Protein AF-A0A2R7Y373-F1 (afdb_monomer_lite)

Organism: NCBI:txid1980982

Radius of gyration: 17.36 Å; chains: 1; bounding box: 40×14×56 Å

Structure (mmCIF, N/CA/C/O backbone):
data_AF-A0A2R7Y373-F1
#
_entry.id   AF-A0A2R7Y373-F1
#
loop_
_atom_site.group_PDB
_atom_site.id
_atom_site.type_symbol
_atom_site.label_atom_id
_atom_site.label_alt_id
_atom_site.label_comp_id
_atom_site.label_asym_id
_atom_site.label_entity_id
_atom_site.label_seq_id
_atom_site.pdbx_PDB_ins_code
_atom_site.Cartn_x
_atom_site.Cartn_y
_atom_site.Cartn_z
_atom_site.occupancy
_atom_site.B_iso_or_equiv
_atom_site.auth_seq_id
_atom_site.auth_comp_id
_atom_site.auth_asym_id
_atom_site.auth_atom_id
_atom_site.pdbx_PDB_model_num
ATOM 1 N N . MET A 1 1 ? 20.616 -4.329 -12.281 1.00 56.66 1 MET A N 1
ATOM 2 C CA . MET A 1 1 ? 19.260 -3.946 -12.746 1.00 56.66 1 MET A CA 1
ATOM 3 C C . MET A 1 1 ? 19.243 -2.455 -13.029 1.00 56.66 1 MET A C 1
ATOM 5 O O . MET A 1 1 ? 19.879 -1.711 -12.297 1.00 56.66 1 MET A O 1
ATOM 9 N N . ARG A 1 2 ? 18.572 -2.011 -14.097 1.00 72.31 2 ARG A N 1
ATOM 10 C CA . ARG A 1 2 ? 18.432 -0.576 -14.387 1.00 72.31 2 ARG A CA 1
ATOM 11 C C . ARG A 1 2 ? 17.629 0.088 -13.263 1.00 72.31 2 ARG A C 1
ATOM 13 O O . ARG A 1 2 ? 16.603 -0.467 -12.872 1.00 72.31 2 ARG A O 1
ATOM 20 N N . LEU A 1 3 ? 18.097 1.237 -12.768 1.00 83.06 3 LEU A N 1
ATOM 21 C CA . LEU A 1 3 ? 17.569 1.929 -11.583 1.00 83.06 3 LEU A CA 1
ATOM 22 C C . LEU A 1 3 ? 16.033 2.051 -11.594 1.00 83.06 3 LEU A C 1
ATOM 24 O O . LEU A 1 3 ? 15.394 1.731 -10.600 1.00 83.06 3 LEU A O 1
ATOM 28 N N . GLY A 1 4 ? 15.436 2.379 -12.747 1.00 82.38 4 GLY A N 1
ATOM 29 C CA . GLY A 1 4 ? 13.977 2.491 -12.895 1.00 82.38 4 GLY A CA 1
ATOM 30 C C . GLY A 1 4 ? 13.201 1.189 -12.659 1.00 82.38 4 GLY A C 1
ATOM 31 O O . GLY A 1 4 ? 12.135 1.218 -12.057 1.00 82.38 4 GLY A O 1
ATOM 32 N N . LYS A 1 5 ? 13.749 0.027 -13.043 1.00 86.31 5 LYS A N 1
ATOM 33 C CA . LYS A 1 5 ? 13.102 -1.270 -12.774 1.00 86.31 5 LYS A CA 1
ATOM 34 C C . LYS A 1 5 ? 13.199 -1.657 -11.302 1.00 86.31 5 LYS A C 1
ATOM 36 O O . LYS A 1 5 ? 12.233 -2.157 -10.741 1.00 86.31 5 LYS A O 1
ATOM 41 N N . ALA A 1 6 ? 14.354 -1.423 -10.677 1.00 89.94 6 ALA A N 1
ATOM 42 C CA . ALA A 1 6 ? 14.520 -1.670 -9.245 1.00 89.94 6 ALA A CA 1
ATOM 43 C C . ALA A 1 6 ? 1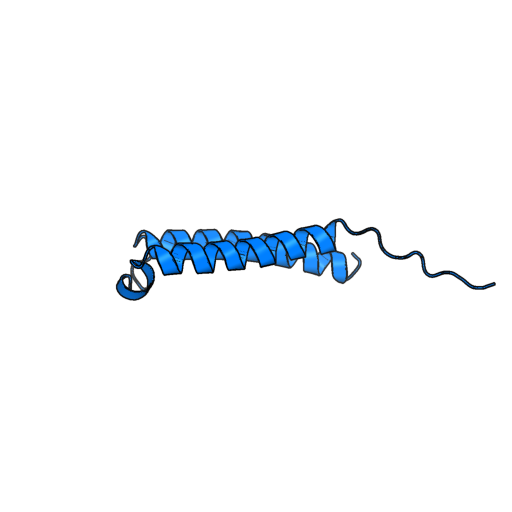3.587 -0.769 -8.420 1.00 89.94 6 ALA A C 1
ATOM 45 O O . ALA A 1 6 ? 12.935 -1.244 -7.495 1.00 89.94 6 ALA A O 1
ATOM 46 N N . PHE A 1 7 ? 13.461 0.500 -8.813 1.00 91.44 7 PHE A N 1
ATOM 47 C CA . PHE A 1 7 ? 12.549 1.446 -8.181 1.00 91.44 7 PHE A CA 1
ATOM 48 C C . PHE A 1 7 ? 11.076 1.065 -8.390 1.00 91.44 7 PHE A C 1
ATOM 50 O O . PHE A 1 7 ? 10.307 1.077 -7.436 1.00 91.44 7 PHE A O 1
ATOM 57 N N . GLY A 1 8 ? 10.693 0.634 -9.597 1.00 90.69 8 GLY A N 1
ATOM 58 C CA . GLY A 1 8 ? 9.342 0.132 -9.863 1.00 90.69 8 GLY A CA 1
ATOM 59 C C . GLY A 1 8 ? 8.973 -1.075 -8.994 1.00 90.69 8 GLY A C 1
ATOM 60 O O . GLY A 1 8 ? 7.900 -1.098 -8.393 1.00 90.69 8 GLY A O 1
ATOM 61 N N . LEU A 1 9 ? 9.894 -2.035 -8.846 1.00 93.31 9 LEU A N 1
ATOM 62 C CA . LEU A 1 9 ? 9.713 -3.185 -7.953 1.00 93.31 9 LEU A CA 1
ATOM 63 C C . LEU A 1 9 ? 9.599 -2.758 -6.480 1.00 93.31 9 LEU A C 1
ATOM 65 O O . LEU A 1 9 ? 8.750 -3.269 -5.754 1.00 93.31 9 LEU A O 1
ATOM 69 N N . PHE A 1 10 ? 10.427 -1.807 -6.043 1.00 94.56 10 PHE A N 1
ATOM 70 C CA . PHE A 1 10 ? 10.356 -1.250 -4.694 1.00 94.56 10 PHE A CA 1
ATOM 71 C C . PHE A 1 10 ? 8.995 -0.600 -4.419 1.00 94.56 10 PHE A C 1
ATOM 73 O O . PHE A 1 10 ? 8.390 -0.888 -3.391 1.00 94.56 10 PHE A O 1
ATOM 80 N N . LEU A 1 11 ? 8.478 0.213 -5.347 1.00 93.88 11 LEU A N 1
ATOM 81 C CA . LEU A 1 11 ? 7.166 0.852 -5.208 1.00 93.88 11 LEU A CA 1
ATOM 82 C C . LEU A 1 11 ? 6.027 -0.167 -5.119 1.00 93.88 11 LEU A C 1
ATOM 84 O O . LEU A 1 11 ? 5.130 -0.001 -4.293 1.00 93.88 11 LEU A O 1
ATOM 88 N N . MET A 1 12 ? 6.073 -1.240 -5.918 1.00 94.94 12 MET A N 1
ATOM 89 C CA . MET A 1 12 ? 5.100 -2.329 -5.797 1.00 94.94 12 MET A CA 1
ATOM 90 C C . MET A 1 12 ? 5.123 -2.934 -4.393 1.00 94.94 12 MET A C 1
ATOM 92 O O . MET A 1 12 ? 4.085 -2.991 -3.735 1.00 94.94 12 MET A O 1
ATOM 96 N N . LEU A 1 13 ? 6.300 -3.361 -3.926 1.00 95.81 13 LEU A N 1
ATOM 97 C CA . LEU A 1 13 ? 6.446 -4.015 -2.625 1.00 95.81 13 LEU A CA 1
ATOM 98 C C . LEU A 1 13 ? 6.036 -3.081 -1.484 1.00 95.81 13 LEU A C 1
ATOM 100 O O . LEU A 1 13 ? 5.269 -3.482 -0.612 1.00 95.81 13 LEU A O 1
ATOM 104 N N . ALA A 1 14 ? 6.478 -1.824 -1.529 1.00 94.50 14 ALA A N 1
ATOM 105 C CA . ALA A 1 14 ? 6.097 -0.808 -0.559 1.00 94.50 14 ALA A CA 1
ATOM 106 C C . ALA A 1 14 ? 4.577 -0.604 -0.528 1.00 94.50 14 ALA A C 1
ATOM 108 O O . ALA A 1 14 ? 4.002 -0.556 0.556 1.00 94.50 14 ALA A O 1
ATOM 109 N N . SER A 1 15 ? 3.910 -0.555 -1.688 1.00 94.50 15 SER A N 1
ATOM 110 C CA . SER A 1 15 ? 2.451 -0.397 -1.739 1.00 94.50 15 SER A CA 1
ATOM 111 C C . SER A 1 15 ? 1.713 -1.554 -1.063 1.00 94.50 15 SER A C 1
ATOM 113 O O . SER A 1 15 ? 0.780 -1.315 -0.299 1.00 94.50 15 SER A O 1
ATOM 115 N N . VAL A 1 16 ? 2.158 -2.797 -1.275 1.00 94.38 16 VAL A N 1
ATOM 116 C CA . VAL A 1 16 ? 1.539 -3.995 -0.689 1.00 94.38 16 VAL A CA 1
ATOM 117 C C . VAL A 1 16 ? 1.760 -4.031 0.822 1.00 94.38 16 VAL A C 1
ATOM 119 O O . VAL A 1 16 ? 0.817 -4.274 1.579 1.00 94.38 16 VAL A O 1
ATOM 122 N N . ILE A 1 17 ? 2.984 -3.740 1.270 1.00 95.69 17 ILE A N 1
ATOM 123 C CA . ILE A 1 17 ? 3.337 -3.702 2.694 1.00 95.69 17 ILE A CA 1
ATOM 124 C C . ILE A 1 17 ? 2.523 -2.620 3.410 1.00 95.69 17 ILE A C 1
ATOM 126 O O . ILE A 1 17 ? 1.885 -2.908 4.421 1.00 95.69 17 ILE A O 1
ATOM 130 N N . LEU A 1 18 ? 2.490 -1.399 2.869 1.00 93.38 18 LEU A N 1
ATOM 131 C CA . LEU A 1 18 ? 1.756 -0.280 3.463 1.00 93.38 18 LEU A CA 1
ATOM 132 C C . LEU A 1 18 ? 0.243 -0.508 3.455 1.00 93.38 18 LEU A C 1
ATOM 134 O O . LEU A 1 18 ? -0.418 -0.205 4.442 1.00 93.38 18 LEU A O 1
ATOM 138 N N . THR A 1 19 ? -0.299 -1.096 2.387 1.00 93.19 19 THR A N 1
ATOM 139 C CA . THR A 1 19 ? -1.715 -1.485 2.313 1.00 93.19 19 THR A CA 1
ATOM 140 C C . THR A 1 19 ? -2.070 -2.487 3.405 1.00 93.19 19 THR A C 1
ATOM 142 O O . THR A 1 19 ? -3.047 -2.297 4.126 1.00 93.19 19 THR A O 1
ATOM 145 N N . THR A 1 20 ? -1.251 -3.528 3.566 1.00 93.56 20 THR A N 1
ATOM 146 C CA . THR A 1 20 ? -1.460 -4.560 4.591 1.00 93.56 20 THR A CA 1
ATOM 147 C C . THR A 1 20 ? -1.354 -3.965 5.993 1.00 93.56 20 THR A C 1
ATOM 149 O O . THR A 1 20 ? -2.205 -4.225 6.841 1.00 93.56 20 THR A O 1
ATOM 152 N N . PHE A 1 21 ? -0.349 -3.118 6.225 1.00 91.69 21 PHE A N 1
ATOM 153 C CA . PHE A 1 21 ? -0.152 -2.426 7.495 1.00 91.69 21 PHE A CA 1
ATOM 154 C C . PHE A 1 21 ? -1.330 -1.506 7.837 1.00 91.69 21 PHE A C 1
ATOM 156 O O . PHE A 1 21 ? -1.847 -1.555 8.950 1.00 91.69 21 PHE A O 1
ATOM 163 N N . TYR A 1 22 ? -1.796 -0.707 6.874 1.00 88.94 22 TYR A N 1
ATOM 164 C CA . TYR A 1 22 ? -2.912 0.214 7.077 1.00 88.94 22 TYR A CA 1
ATOM 165 C C . TYR A 1 22 ? -4.235 -0.527 7.299 1.00 88.94 22 TYR A C 1
ATOM 167 O O . TYR A 1 22 ? -5.014 -0.138 8.163 1.00 88.94 22 TYR A O 1
ATOM 175 N N . ALA A 1 23 ? -4.476 -1.629 6.583 1.00 89.44 23 ALA A N 1
ATOM 176 C CA . ALA A 1 23 ? -5.635 -2.483 6.829 1.00 89.44 23 ALA A CA 1
ATOM 177 C C . ALA A 1 23 ? -5.580 -3.122 8.227 1.00 89.44 23 ALA A C 1
ATOM 179 O O . ALA A 1 23 ? -6.573 -3.102 8.950 1.00 89.44 23 ALA A O 1
ATOM 180 N N . ALA A 1 24 ? -4.419 -3.638 8.646 1.00 90.00 24 ALA A N 1
ATOM 181 C CA . ALA A 1 24 ? -4.239 -4.186 9.990 1.00 90.00 24 ALA A CA 1
ATOM 182 C C . ALA A 1 24 ? -4.466 -3.126 11.079 1.00 90.00 24 ALA A C 1
ATOM 184 O O . ALA A 1 24 ? -5.112 -3.410 12.089 1.00 90.00 24 ALA A O 1
ATOM 185 N N . TRP A 1 25 ? -3.996 -1.896 10.854 1.00 87.06 25 TRP A N 1
ATOM 186 C CA . TRP A 1 25 ? -4.288 -0.765 11.731 1.00 87.06 25 TRP A CA 1
ATOM 187 C C . TRP A 1 25 ? -5.789 -0.444 11.774 1.00 87.06 25 TRP A C 1
ATOM 189 O O . TRP A 1 25 ? -6.347 -0.326 12.862 1.00 87.06 25 TRP A O 1
ATOM 199 N N . PHE A 1 26 ? -6.461 -0.385 10.619 1.00 85.94 26 PHE A N 1
ATOM 200 C CA . PHE A 1 26 ? -7.902 -0.126 10.519 1.00 85.94 26 PHE A CA 1
ATOM 201 C C . PHE A 1 26 ? -8.746 -1.137 11.304 1.00 85.94 26 PHE A C 1
ATOM 203 O O . PHE A 1 26 ? -9.687 -0.754 11.994 1.00 85.94 26 PHE A O 1
ATOM 210 N N . PHE A 1 27 ? -8.395 -2.424 11.245 1.00 86.25 27 PHE A N 1
ATOM 211 C CA . PHE A 1 27 ? -9.084 -3.473 12.005 1.00 86.25 27 PHE A CA 1
ATOM 212 C C . PHE A 1 27 ? -8.714 -3.507 13.497 1.00 86.25 27 PHE A C 1
ATOM 214 O O . PHE A 1 27 ? -9.191 -4.380 14.219 1.00 86.25 27 PHE A O 1
ATOM 221 N N . GLY A 1 28 ? -7.867 -2.589 13.973 1.00 82.56 28 GLY A N 1
ATOM 222 C CA . GLY A 1 28 ? -7.439 -2.546 15.371 1.00 82.56 28 GLY A CA 1
ATOM 223 C C . GLY A 1 28 ? -6.516 -3.701 15.766 1.00 82.56 28 GLY A C 1
ATOM 224 O O . GLY A 1 28 ? -6.357 -3.981 16.950 1.00 82.56 28 GLY A O 1
ATOM 225 N N . LEU A 1 29 ? -5.883 -4.371 14.796 1.00 84.62 29 LEU A N 1
ATOM 226 C CA . LEU A 1 29 ? -4.933 -5.462 15.055 1.00 84.62 29 LEU A CA 1
ATOM 227 C C . LEU A 1 29 ? -3.577 -4.948 15.571 1.00 84.62 29 LEU A C 1
ATOM 229 O O . LEU A 1 29 ? -2.722 -5.743 15.956 1.00 84.62 29 LEU A O 1
ATOM 233 N N . ILE A 1 30 ? -3.370 -3.627 15.565 1.00 82.94 30 ILE A N 1
ATOM 234 C CA . ILE A 1 30 ? -2.152 -2.965 16.035 1.00 82.94 30 ILE A CA 1
ATOM 235 C C . ILE A 1 30 ? -2.468 -2.186 17.314 1.00 82.94 30 ILE A C 1
ATOM 237 O O . ILE A 1 30 ? -3.028 -1.094 17.269 1.00 82.94 30 ILE A O 1
ATOM 241 N N . SER A 1 31 ? -2.053 -2.729 18.458 1.00 72.69 31 SER A N 1
ATOM 242 C CA . SER A 1 31 ? -2.397 -2.255 19.810 1.00 72.69 31 SER A CA 1
ATOM 243 C C . SER A 1 31 ? -1.731 -0.937 20.24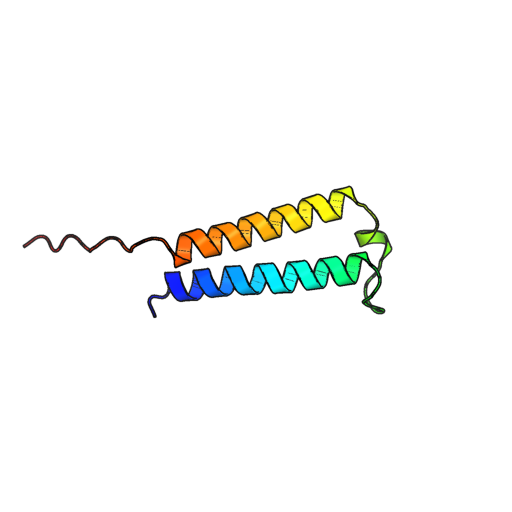6 1.00 72.69 31 SER A C 1
ATOM 245 O O . SER A 1 31 ? -1.890 -0.529 21.391 1.00 72.69 31 SER A O 1
ATOM 247 N N . GLY A 1 32 ? -0.953 -0.291 19.371 1.00 74.94 32 GLY A N 1
ATOM 248 C CA . GLY A 1 32 ? -0.183 0.926 19.672 1.00 74.94 32 GLY A CA 1
ATOM 249 C C . GLY A 1 32 ? -0.502 2.124 18.777 1.00 74.94 32 GLY A C 1
ATOM 250 O O . GLY A 1 32 ? 0.176 3.144 18.872 1.00 74.94 32 GLY A O 1
ATOM 251 N N . LEU A 1 33 ? -1.491 2.006 17.892 1.00 75.44 33 LEU A N 1
ATOM 252 C CA . LEU A 1 33 ? -1.917 3.090 17.015 1.00 75.44 33 LEU A CA 1
ATOM 253 C C . LEU A 1 33 ? -3.357 3.474 17.342 1.00 75.44 33 LEU A C 1
ATOM 255 O O . LEU A 1 33 ? -4.187 2.597 17.554 1.00 75.44 33 LEU A O 1
ATOM 259 N N . ASP A 1 34 ? -3.642 4.775 17.343 1.00 76.44 34 ASP A N 1
ATOM 260 C CA . ASP A 1 34 ? -4.972 5.308 17.636 1.00 76.44 34 ASP A CA 1
ATOM 261 C C . ASP A 1 34 ? -5.994 4.814 16.593 1.00 76.44 34 ASP A C 1
ATOM 263 O O . ASP A 1 34 ? -5.891 5.178 15.414 1.00 76.44 34 ASP A O 1
ATOM 267 N N . PRO A 1 35 ? -6.956 3.958 16.974 1.00 67.81 35 PRO A N 1
ATOM 268 C CA . PRO A 1 35 ? -7.928 3.418 16.038 1.00 67.81 35 PRO A CA 1
ATOM 269 C C . PRO A 1 35 ? -8.910 4.484 15.551 1.00 67.81 35 PRO A C 1
ATOM 271 O O . PRO A 1 35 ? -9.375 4.370 14.418 1.00 67.81 35 PRO A O 1
ATOM 274 N N . GLU A 1 36 ? -9.209 5.526 16.344 1.00 72.75 36 GLU A N 1
ATOM 275 C CA . GLU A 1 36 ? -10.240 6.531 16.020 1.00 72.75 36 GLU A CA 1
ATOM 276 C C . GLU A 1 36 ? -9.946 7.282 14.718 1.00 72.75 36 GLU A C 1
ATOM 278 O O . GLU A 1 36 ? -10.866 7.616 13.962 1.00 72.75 36 GLU A O 1
ATOM 283 N N . LEU A 1 37 ? -8.662 7.484 14.408 1.00 67.94 37 LEU A N 1
ATOM 284 C CA . LEU A 1 37 ? -8.229 8.069 13.139 1.00 67.94 37 LEU A CA 1
ATOM 285 C C . LEU A 1 37 ? -8.569 7.169 11.943 1.00 67.94 37 LEU A C 1
ATOM 287 O O . LEU A 1 37 ? -8.919 7.663 10.868 1.00 67.94 37 LEU A O 1
ATOM 291 N N . ALA A 1 38 ? -8.453 5.854 12.130 1.00 62.94 38 ALA A N 1
ATOM 292 C CA . ALA A 1 38 ? -8.626 4.862 11.084 1.00 62.94 38 ALA A CA 1
ATOM 293 C C . ALA A 1 38 ? -10.092 4.434 10.908 1.00 62.94 38 ALA A C 1
ATOM 295 O O . ALA A 1 38 ? -10.463 4.124 9.785 1.00 62.94 38 ALA A O 1
ATOM 296 N N . VAL A 1 39 ? -10.961 4.497 11.931 1.00 65.69 39 VAL A N 1
ATOM 297 C CA . VAL A 1 39 ? -12.366 4.002 11.865 1.00 65.69 39 VAL A CA 1
ATOM 298 C C . VAL A 1 39 ? -13.199 4.642 10.740 1.00 65.69 39 VAL A C 1
ATOM 300 O O . VAL A 1 39 ? -14.218 4.101 10.300 1.00 65.69 39 VAL A O 1
ATOM 303 N N . ARG A 1 40 ? -12.779 5.796 10.215 1.00 79.62 40 ARG A N 1
ATOM 304 C CA . ARG A 1 40 ? -13.479 6.466 9.117 1.00 79.62 40 ARG A CA 1
ATOM 305 C C . ARG A 1 40 ? -13.282 5.701 7.805 1.00 79.62 40 ARG A C 1
ATOM 307 O O . ARG A 1 40 ? -12.313 5.922 7.084 1.00 79.62 40 ARG A O 1
ATOM 314 N N . VAL A 1 41 ? -14.279 4.890 7.444 1.00 82.50 41 VAL A N 1
ATOM 315 C CA . VAL A 1 41 ? -14.368 4.159 6.162 1.00 82.50 41 VAL A CA 1
ATOM 316 C C . VAL A 1 41 ? -13.987 5.016 4.937 1.00 82.50 41 VAL A C 1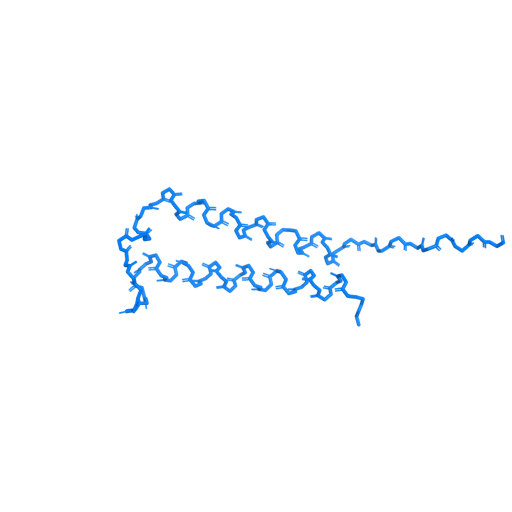
ATOM 318 O O . VAL A 1 41 ? -13.243 4.518 4.092 1.00 82.50 41 VAL A O 1
ATOM 321 N N . PRO A 1 42 ? -14.386 6.304 4.820 1.00 85.69 42 PRO A N 1
ATOM 322 C CA . PRO A 1 42 ? -13.948 7.134 3.695 1.00 85.69 42 PRO A CA 1
ATOM 323 C C . PRO A 1 42 ? -12.427 7.337 3.630 1.00 85.69 42 PRO A C 1
ATOM 325 O O . PRO A 1 42 ? -11.858 7.350 2.542 1.00 85.69 42 PRO A O 1
ATOM 328 N N . ILE A 1 43 ? -11.756 7.463 4.780 1.00 87.31 43 ILE A N 1
ATOM 329 C CA . ILE A 1 43 ? -10.299 7.637 4.851 1.00 87.31 43 ILE A CA 1
ATOM 330 C C . ILE A 1 43 ? -9.603 6.352 4.404 1.00 87.31 43 ILE A C 1
ATOM 332 O O . ILE A 1 43 ? -8.673 6.423 3.602 1.00 87.31 43 ILE A O 1
ATOM 336 N N . LEU A 1 44 ? -10.101 5.187 4.833 1.00 86.44 44 LEU A N 1
ATOM 337 C CA . LEU A 1 44 ? -9.589 3.892 4.381 1.00 86.44 44 LEU A CA 1
ATOM 338 C C . LEU A 1 44 ? -9.598 3.789 2.854 1.00 86.44 44 LEU A C 1
ATOM 340 O O . LEU A 1 44 ? -8.580 3.447 2.256 1.00 86.44 44 LEU A O 1
ATOM 344 N N . ILE A 1 45 ? -10.719 4.135 2.219 1.00 90.31 45 ILE A N 1
ATOM 345 C CA . ILE A 1 45 ? -10.852 4.081 0.757 1.00 90.31 45 ILE A CA 1
ATOM 346 C C . ILE A 1 45 ? -9.838 5.012 0.080 1.00 90.31 45 ILE A C 1
ATOM 348 O O . ILE A 1 45 ? -9.179 4.599 -0.874 1.00 90.31 45 ILE A O 1
ATOM 352 N N . ILE A 1 46 ? -9.673 6.240 0.583 1.00 92.00 46 ILE A N 1
ATOM 353 C CA . ILE A 1 46 ? -8.724 7.217 0.026 1.00 92.00 46 ILE A CA 1
ATOM 354 C C . ILE A 1 46 ? -7.282 6.706 0.133 1.00 92.00 46 ILE A C 1
ATOM 356 O O . ILE A 1 46 ? -6.530 6.774 -0.840 1.00 92.00 46 ILE A O 1
ATOM 360 N N . VAL A 1 47 ? -6.895 6.170 1.291 1.00 92.06 47 VAL A N 1
ATOM 361 C CA . VAL A 1 47 ? -5.531 5.676 1.526 1.00 92.06 47 VAL A CA 1
ATOM 362 C C . VAL A 1 47 ? -5.237 4.433 0.685 1.00 92.06 47 VAL A C 1
ATOM 364 O O . VAL A 1 47 ? -4.190 4.362 0.040 1.00 92.06 47 VAL A O 1
ATOM 367 N N . LEU A 1 48 ? -6.173 3.483 0.618 1.00 92.62 48 LEU A N 1
ATOM 368 C CA . LEU A 1 48 ? -6.040 2.297 -0.233 1.00 92.62 48 LEU A CA 1
ATOM 369 C C . LEU A 1 48 ? 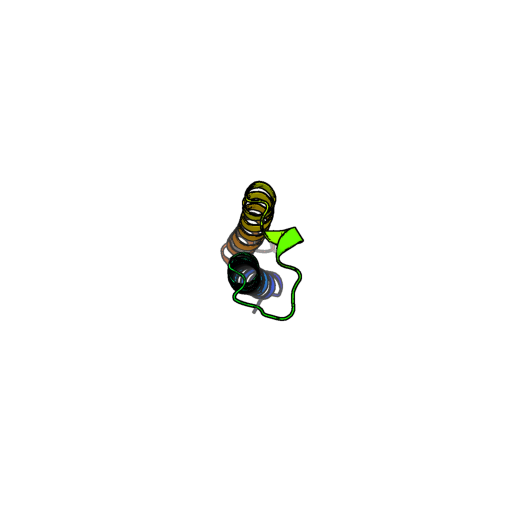-5.945 2.672 -1.713 1.00 92.62 48 L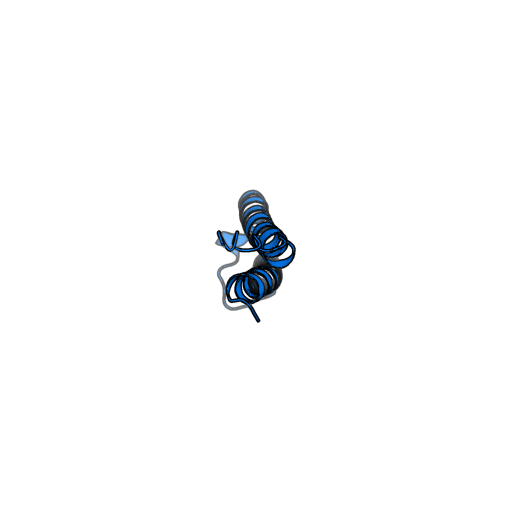EU A C 1
ATOM 371 O O . LEU A 1 48 ? -5.106 2.129 -2.431 1.00 92.62 48 LEU A O 1
ATOM 375 N N . PHE A 1 49 ? -6.760 3.626 -2.165 1.00 95.38 49 PHE A N 1
ATOM 376 C CA . PHE A 1 49 ? -6.687 4.135 -3.531 1.00 95.38 49 PHE A CA 1
ATOM 377 C C . PHE A 1 49 ? -5.327 4.781 -3.817 1.00 95.38 49 PHE A C 1
ATOM 379 O O . PHE A 1 49 ? -4.727 4.527 -4.861 1.00 95.38 49 PHE A O 1
ATOM 386 N N . PHE A 1 50 ? -4.794 5.558 -2.874 1.00 95.69 50 PHE A N 1
ATOM 387 C CA . PHE A 1 50 ? -3.468 6.152 -3.007 1.00 95.69 50 PHE A CA 1
ATOM 388 C C . PHE A 1 50 ? -2.370 5.085 -3.128 1.00 95.69 50 PHE A C 1
ATOM 390 O O . PHE A 1 50 ? -1.553 5.144 -4.051 1.00 95.69 50 PHE A O 1
ATOM 397 N N . PHE A 1 51 ? -2.372 4.064 -2.266 1.00 95.12 51 PHE A N 1
ATOM 398 C CA . PHE A 1 51 ? -1.409 2.962 -2.369 1.00 95.12 51 PHE A CA 1
ATOM 399 C C . PHE A 1 51 ? -1.572 2.157 -3.654 1.00 95.12 51 PHE A C 1
ATOM 401 O O . PHE A 1 51 ? -0.567 1.777 -4.255 1.00 95.12 51 PHE A O 1
ATOM 408 N N . PHE A 1 52 ? -2.801 1.970 -4.130 1.00 94.00 52 PHE A N 1
ATOM 409 C CA . PHE A 1 52 ? -3.053 1.356 -5.427 1.00 94.00 52 PHE A CA 1
ATOM 410 C C . PHE A 1 52 ? -2.405 2.152 -6.567 1.00 94.00 52 PHE A C 1
ATOM 412 O O . PHE A 1 52 ? -1.704 1.565 -7.389 1.00 94.00 52 PHE A O 1
ATOM 419 N N . VAL A 1 53 ? -2.556 3.481 -6.598 1.00 96.56 53 VAL A N 1
ATOM 420 C CA . VAL A 1 53 ? -1.921 4.339 -7.617 1.00 96.56 53 VAL A CA 1
ATOM 421 C C . VAL A 1 53 ? -0.393 4.239 -7.558 1.00 96.56 53 VAL A C 1
ATOM 423 O O . VAL A 1 53 ? 0.262 4.150 -8.602 1.00 96.56 53 VAL A O 1
ATOM 426 N N . VAL A 1 54 ? 0.190 4.202 -6.357 1.00 95.31 54 VAL A N 1
ATOM 427 C CA . VAL A 1 54 ? 1.640 4.023 -6.169 1.00 95.31 54 VAL A CA 1
ATOM 428 C C . VAL A 1 54 ? 2.102 2.656 -6.685 1.00 95.31 54 VAL A C 1
ATOM 430 O O . VAL A 1 54 ? 3.065 2.582 -7.453 1.00 95.31 54 VAL A O 1
ATOM 433 N N . GLY A 1 55 ? 1.402 1.580 -6.321 1.00 94.88 55 GLY A N 1
ATOM 434 C CA . GLY A 1 55 ? 1.706 0.222 -6.776 1.00 94.88 55 GLY A CA 1
ATOM 435 C C . GLY A 1 55 ? 1.557 0.066 -8.290 1.00 94.88 55 GLY A C 1
ATOM 436 O O . GLY A 1 55 ? 2.442 -0.486 -8.947 1.00 94.88 55 GLY A O 1
ATOM 437 N N . TRP A 1 56 ? 0.494 0.635 -8.863 1.00 95.69 56 TRP A N 1
ATOM 438 C CA . TRP A 1 56 ? 0.269 0.698 -10.307 1.00 95.69 56 TRP A CA 1
ATOM 439 C C . TRP A 1 56 ? 1.390 1.454 -11.026 1.00 95.69 56 TRP A C 1
ATOM 441 O O . TRP A 1 56 ? 1.916 0.985 -12.033 1.00 95.69 56 TRP A O 1
ATOM 451 N N . THR A 1 57 ? 1.822 2.592 -10.482 1.00 94.19 57 THR A N 1
ATOM 452 C CA . THR A 1 57 ? 2.956 3.354 -11.026 1.00 94.19 57 THR A CA 1
ATOM 453 C C . THR A 1 57 ? 4.240 2.524 -10.992 1.00 94.19 57 THR A C 1
ATOM 455 O O . THR A 1 57 ? 4.962 2.464 -11.989 1.00 94.19 57 THR A O 1
ATOM 458 N N . GLY A 1 58 ? 4.495 1.819 -9.886 1.00 93.38 58 GLY A N 1
ATOM 459 C CA . GLY A 1 58 ? 5.598 0.864 -9.775 1.00 93.38 58 GLY A CA 1
ATOM 460 C C . GLY A 1 58 ? 5.535 -0.237 -10.836 1.00 93.38 58 GLY A C 1
ATOM 461 O O . GLY A 1 58 ? 6.551 -0.560 -11.457 1.00 93.38 58 GLY A O 1
ATOM 462 N N . TYR A 1 59 ? 4.332 -0.745 -11.116 1.00 93.44 59 TYR A N 1
ATOM 463 C CA . TYR A 1 59 ? 4.071 -1.696 -12.196 1.00 93.44 59 TYR A CA 1
ATOM 464 C C . TYR A 1 59 ? 4.405 -1.163 -13.570 1.00 93.44 59 TYR A C 1
ATOM 466 O O . TYR A 1 59 ? 5.204 -1.786 -14.274 1.00 93.44 59 TYR A O 1
ATOM 474 N N . VAL A 1 60 ? 3.888 0.007 -13.920 1.00 93.81 60 VAL A N 1
ATOM 475 C CA . VAL A 1 60 ? 4.203 0.644 -15.197 1.00 93.81 60 VAL A CA 1
ATOM 476 C C . VAL A 1 60 ? 5.712 0.863 -15.323 1.00 93.81 60 VAL A C 1
ATOM 478 O O . VAL A 1 60 ? 6.297 0.484 -16.335 1.00 93.81 60 VAL A O 1
ATOM 481 N N . MET A 1 61 ? 6.387 1.383 -14.294 1.00 89.94 61 MET A N 1
ATOM 482 C CA . MET A 1 61 ? 7.844 1.587 -14.321 1.00 89.94 61 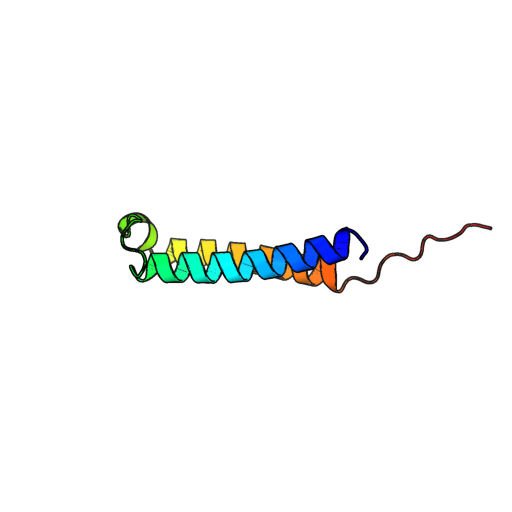MET A CA 1
ATOM 483 C C . MET A 1 61 ? 8.634 0.282 -14.494 1.00 89.94 61 MET A C 1
ATOM 485 O O . MET A 1 61 ? 9.654 0.258 -15.187 1.00 89.94 61 MET A O 1
ATOM 489 N N . TYR A 1 62 ? 8.179 -0.805 -13.873 1.00 90.62 62 TYR A N 1
ATOM 490 C CA . TYR A 1 62 ? 8.838 -2.104 -13.958 1.00 90.62 62 TYR A CA 1
ATOM 491 C C . TYR A 1 62 ? 8.686 -2.751 -15.344 1.00 90.62 62 TYR A C 1
ATOM 493 O O . TYR A 1 62 ? 9.652 -3.319 -15.875 1.00 90.62 62 TYR A O 1
ATOM 501 N N . THR A 1 63 ? 7.492 -2.653 -15.935 1.00 90.81 63 THR A N 1
ATOM 502 C CA . THR A 1 63 ? 7.146 -3.300 -17.210 1.00 90.81 63 THR A CA 1
ATOM 503 C C . THR A 1 63 ? 7.482 -2.455 -18.436 1.00 90.81 63 THR A C 1
ATOM 505 O O . THR A 1 63 ? 7.659 -3.021 -19.516 1.00 90.81 63 THR A O 1
ATOM 508 N N . THR A 1 64 ? 7.639 -1.134 -18.292 1.00 87.31 64 THR A N 1
ATOM 509 C CA . THR A 1 64 ? 7.932 -0.245 -19.425 1.00 87.31 64 THR A CA 1
ATOM 510 C C . THR A 1 64 ? 9.252 -0.646 -20.102 1.00 87.31 64 THR A C 1
ATOM 512 O O . THR A 1 64 ? 10.316 -0.648 -19.462 1.00 87.31 64 THR A O 1
ATOM 515 N N . PRO A 1 65 ? 9.229 -0.989 -21.406 1.00 74.88 65 PRO A N 1
ATOM 516 C CA . PRO A 1 65 ? 10.440 -1.248 -22.163 1.00 74.88 65 PRO A CA 1
ATOM 517 C C . PRO A 1 65 ? 11.227 0.052 -22.272 1.00 74.88 65 PRO A C 1
ATOM 519 O O . PRO A 1 65 ? 10.708 1.106 -22.625 1.00 74.88 65 PRO A O 1
ATOM 522 N N . MET A 1 66 ? 12.507 -0.016 -21.935 1.00 67.00 66 MET A N 1
ATOM 523 C CA . MET A 1 66 ? 13.333 1.180 -21.936 1.00 67.00 66 MET A CA 1
ATOM 524 C C . MET A 1 66 ? 13.497 1.702 -23.365 1.00 67.00 66 MET A C 1
ATOM 526 O O . MET A 1 66 ? 13.744 0.880 -24.258 1.00 67.00 66 MET A O 1
ATOM 530 N N . PRO A 1 67 ? 13.478 3.028 -23.580 1.00 71.94 67 PRO A N 1
ATOM 531 C CA . PRO A 1 67 ? 13.848 3.591 -24.866 1.00 71.94 67 PRO A CA 1
ATOM 532 C C . PRO A 1 67 ? 15.234 3.060 -25.242 1.00 71.94 67 PRO A C 1
ATOM 534 O O . PRO A 1 67 ? 16.196 3.228 -24.485 1.00 71.94 67 PRO A O 1
ATOM 537 N N . ARG A 1 68 ? 15.347 2.359 -26.379 1.00 66.94 68 ARG A N 1
ATOM 538 C CA . ARG A 1 68 ? 16.662 2.134 -26.985 1.00 66.94 68 ARG A CA 1
ATOM 539 C C . ARG A 1 68 ? 17.184 3.529 -27.283 1.00 66.94 68 ARG A C 1
ATOM 541 O O . ARG A 1 68 ? 16.539 4.258 -28.033 1.00 66.94 68 ARG A O 1
ATOM 548 N N . SER A 1 69 ? 18.292 3.920 -26.655 1.00 63.41 69 SER A N 1
ATOM 549 C CA . SER A 1 69 ? 18.988 5.130 -27.065 1.00 63.41 69 SER A CA 1
ATOM 550 C C . SER A 1 69 ? 19.177 5.024 -28.574 1.00 63.41 69 SER A C 1
ATOM 552 O O . SER A 1 69 ? 19.752 4.052 -29.068 1.00 63.41 69 SER A O 1
ATOM 554 N N . ILE A 1 70 ? 18.605 5.967 -29.320 1.00 63.38 70 ILE A N 1
ATOM 555 C CA . ILE A 1 70 ? 18.889 6.094 -30.742 1.00 63.38 70 ILE A CA 1
ATOM 556 C C . ILE A 1 70 ? 20.370 6.454 -30.790 1.00 63.38 70 ILE A C 1
ATOM 558 O O . ILE A 1 70 ? 20.752 7.600 -30.558 1.00 63.38 70 ILE A O 1
ATOM 562 N N . ARG A 1 71 ? 21.219 5.445 -30.997 1.00 62.84 71 ARG A N 1
ATOM 563 C CA . ARG A 1 71 ? 22.619 5.630 -31.355 1.00 62.84 71 ARG A CA 1
ATOM 564 C C . ARG A 1 71 ? 22.584 6.265 -32.741 1.00 62.84 71 ARG A C 1
ATOM 566 O O . ARG A 1 71 ? 22.495 5.552 -33.734 1.00 62.84 71 ARG A O 1
ATOM 573 N N . ARG A 1 72 ? 22.519 7.600 -32.795 1.00 60.81 72 ARG A N 1
ATOM 574 C CA . ARG A 1 72 ? 22.790 8.347 -34.024 1.00 60.81 72 ARG A CA 1
ATOM 575 C C . ARG A 1 72 ? 24.236 8.016 -34.392 1.00 60.81 72 ARG A C 1
ATOM 577 O O . ARG A 1 72 ? 25.135 8.316 -33.606 1.00 60.81 72 ARG A O 1
ATOM 584 N N . GLY A 1 73 ? 24.385 7.244 -35.467 1.00 57.78 73 GLY A N 1
ATOM 585 C CA . GLY A 1 73 ? 25.661 7.010 -36.137 1.00 57.78 73 GLY A CA 1
ATOM 586 C C . GLY A 1 73 ? 26.158 8.273 -36.814 1.00 57.78 73 GLY A C 1
ATOM 587 O O . GLY A 1 73 ? 25.323 9.183 -37.030 1.00 57.78 73 GLY A O 1
#

Secondary structure (DSSP, 8-state):
--HHHHHHHHHHHHHHHHHHHHHHHHTT--TTS-HHHH--HHHHHHHHHHHHHHHHHHHHHHHSPPPPP----

Foldseek 3Di:
DPPLQVVLVVLLVVLVVVLVVLVCLCVVVDVPDDNVVNVPPVVNVVSNVVSVVSNVSSVCSNPPDDPPPPPPD

Sequence (73 aa):
MRLGKAFGLFLMLASVILTTFYAAWFFGLISGLDPELAVRVPILIIVLFFFFVVGWTGYVMYTTPMPRSIRRG

pLDDT: mean 84.44, std 11.34, range [56.66, 96.56]